Protein AF-A0AAV0BG60-F1 (afdb_monomer)

Secondary structure (DSSP, 8-state):
--------SS-----EEE-SSS-TTSPPEEE--TT-SHHHHHHHHHHHHHHHHHHTSGGGTTT-S---SS-TT--SHHHHHHHHHHH----S----TT--S-GGGT-SB-TTSPBTT-S--

Radius of gyration: 20.15 Å; Cα contacts (8 Å, |Δi|>4): 115; chains: 1; bounding box: 44×31×57 Å

Organism: Phakopsora pachyrhizi (NCBI:txid170000)

pLDDT: mean 95.87, std 2.63, range [83.06, 98.31]

InterPro domains:
  IPR007867 Glucose-methanol-choline oxidoreductase, C-terminal [PF05199] (11-120)
  IPR012132 Glucose-methanol-choline oxidoreductase [PTHR11552] (3-120)
  IPR036188 FAD/NAD(P)-binding domain superfamily [G3DSA:3.50.50.60] (94-120)

Nearest PDB structures (foldseek):
  4h7u-assembly1_A  TM=9.186E-01  e=2.723E-04  Macropsalliota meleagris
  8rpg-assembly1_A  TM=9.030E-01  e=2.549E-04  Streptomyces hiroshimensis
  6yrz-assembly1_AAA  TM=9.416E-01  e=6.860E-04  Chlorella variabilis
  8b7s-assembly1_A  TM=9.188E-01  e=7.828E-04  Novosphingobium sp. B 225
  6o9n-assembly1_A  TM=8.632E-01  e=3.130E-03  Thermothelomyces thermophilus

Mean predicted aligned error: 3.57 Å

Sequence (121 aa):
SITIATTLQYPLSRGSTHISSQNPEAQPNIDPKILEHPFDNLSMIKASKHARKIMSQSDFKDFILDEKFPGPTVKTDEDWLKSVRERVRTEYHPMGTGSMISENLSGVVNPKLIVHGTKNM

Solvent-accessible surface area (backbone atoms only — not comparable to full-atom values): 7889 Å² total; per-residue (Å²): 140,88,84,85,86,77,80,81,89,78,66,75,41,72,52,52,75,43,79,68,62,91,53,87,86,54,73,58,48,73,45,62,43,81,66,66,32,69,68,43,47,54,49,51,40,53,46,51,55,47,50,52,56,59,62,66,36,77,91,35,56,93,78,50,92,74,63,85,72,87,30,88,84,56,77,51,72,67,45,38,47,53,49,45,67,76,65,66,76,81,88,82,75,88,76,69,88,74,26,76,44,56,63,96,76,72,23,40,17,43,101,84,65,36,30,69,98,57,92,86,72

Structure (mmCIF, N/CA/C/O backbone):
data_AF-A0AAV0BG60-F1
#
_entry.id   AF-A0AAV0BG60-F1
#
loop_
_atom_site.group_PDB
_atom_site.id
_atom_site.type_symbol
_atom_site.label_atom_id
_atom_site.label_alt_id
_atom_site.label_comp_id
_atom_site.label_asym_id
_atom_site.label_entity_id
_atom_site.label_seq_id
_atom_site.pdbx_PDB_ins_code
_atom_site.Cartn_x
_atom_site.Cartn_y
_atom_site.Cartn_z
_atom_site.occupancy
_atom_site.B_iso_or_equiv
_atom_site.auth_seq_id
_atom_site.auth_comp_id
_atom_site.auth_asym_id
_atom_site.auth_atom_id
_atom_site.pdbx_PDB_model_num
ATOM 1 N N . SER A 1 1 ? 0.632 12.539 -21.651 1.00 83.06 1 SER A N 1
ATOM 2 C CA . SER A 1 1 ? 1.412 11.593 -20.827 1.00 83.06 1 SER A CA 1
ATOM 3 C C . SER A 1 1 ? 0.517 10.434 -20.441 1.00 83.06 1 SER A C 1
ATOM 5 O O . SER A 1 1 ? -0.659 10.663 -20.188 1.00 83.06 1 SER A O 1
ATOM 7 N N . ILE A 1 2 ? 1.047 9.212 -20.416 1.00 90.94 2 ILE A N 1
ATOM 8 C CA . ILE A 1 2 ? 0.322 8.017 -19.963 1.00 90.94 2 ILE A CA 1
ATOM 9 C C . ILE A 1 2 ? 0.887 7.618 -18.600 1.00 90.94 2 ILE A C 1
ATOM 11 O O . ILE A 1 2 ? 2.104 7.621 -18.418 1.00 90.94 2 ILE A O 1
ATOM 15 N N . THR A 1 3 ? 0.012 7.273 -17.659 1.00 92.81 3 THR A N 1
ATOM 16 C CA . THR A 1 3 ? 0.388 6.813 -16.319 1.00 92.81 3 THR A CA 1
ATOM 17 C C . THR A 1 3 ? -0.329 5.506 -16.028 1.00 92.81 3 THR A C 1
ATOM 19 O O . THR A 1 3 ? -1.544 5.426 -16.186 1.00 92.81 3 THR A O 1
ATOM 22 N N . ILE A 1 4 ? 0.410 4.504 -15.555 1.00 94.06 4 ILE A N 1
ATOM 23 C CA . ILE A 1 4 ? -0.170 3.307 -14.946 1.00 94.06 4 ILE A CA 1
ATOM 24 C C . ILE A 1 4 ? 0.016 3.422 -13.437 1.00 94.06 4 ILE A C 1
ATOM 26 O O . ILE A 1 4 ? 1.147 3.476 -12.954 1.00 94.06 4 ILE A O 1
ATOM 30 N N . ALA A 1 5 ? -1.092 3.450 -12.700 1.00 94.44 5 ALA A N 1
ATOM 31 C CA . ALA A 1 5 ? -1.075 3.300 -11.254 1.00 94.44 5 ALA A CA 1
ATOM 32 C C . ALA A 1 5 ? -1.112 1.809 -10.901 1.00 94.44 5 ALA A C 1
ATOM 34 O O . ALA A 1 5 ? -1.965 1.061 -11.376 1.00 94.44 5 ALA A O 1
ATOM 35 N N . THR A 1 6 ? -0.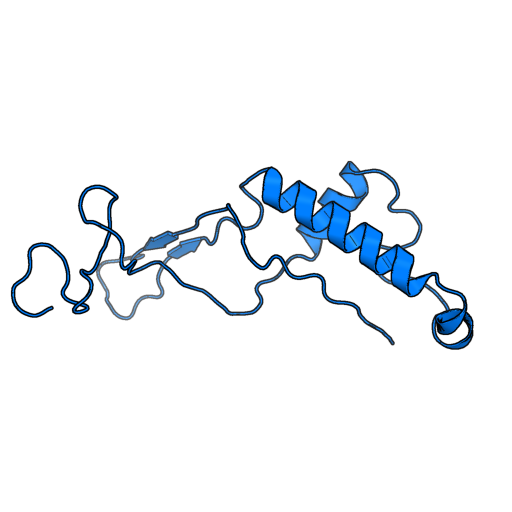168 1.370 -10.074 1.00 96.19 6 THR A N 1
ATOM 36 C CA . THR A 1 6 ? -0.184 0.031 -9.482 1.00 96.19 6 THR A CA 1
ATOM 37 C C . THR A 1 6 ? -0.693 0.132 -8.056 1.00 96.19 6 THR A C 1
ATOM 39 O O . THR A 1 6 ? -0.100 0.852 -7.252 1.00 96.19 6 THR A O 1
ATOM 42 N N . THR A 1 7 ? -1.739 -0.619 -7.732 1.00 96.25 7 THR A N 1
ATOM 43 C CA . THR A 1 7 ? -2.389 -0.556 -6.420 1.00 96.25 7 THR A CA 1
ATOM 44 C C . THR A 1 7 ? -2.306 -1.903 -5.713 1.00 96.25 7 THR A C 1
ATOM 46 O O . THR A 1 7 ? -2.596 -2.947 -6.301 1.00 96.25 7 THR A O 1
ATOM 49 N N . LEU A 1 8 ? -1.949 -1.881 -4.429 1.00 96.31 8 LEU A N 1
ATOM 50 C CA . LEU A 1 8 ? -1.956 -3.061 -3.573 1.00 96.31 8 LEU A CA 1
ATOM 51 C C . LEU A 1 8 ? -3.354 -3.269 -2.978 1.00 96.31 8 LEU A C 1
ATOM 53 O O . LEU A 1 8 ? -3.764 -2.529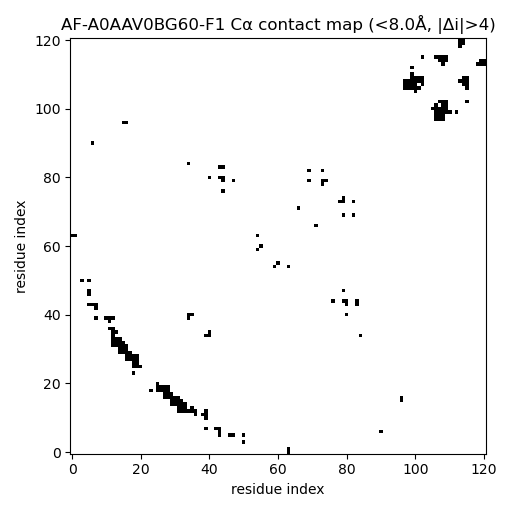 -2.091 1.00 96.31 8 LEU A O 1
ATOM 57 N N . GLN A 1 9 ? -4.081 -4.269 -3.477 1.00 96.06 9 GLN A N 1
ATOM 58 C CA . GLN A 1 9 ? -5.489 -4.497 -3.112 1.00 96.06 9 GLN A CA 1
ATOM 59 C C . GLN A 1 9 ? -5.671 -5.158 -1.739 1.00 96.06 9 GLN A C 1
ATOM 61 O O . GLN A 1 9 ? -6.630 -4.868 -1.032 1.00 96.06 9 GLN A O 1
ATOM 66 N N . TYR A 1 10 ? -4.741 -6.031 -1.346 1.00 95.62 10 TYR A N 1
ATOM 67 C CA . TYR A 1 10 ? -4.799 -6.778 -0.087 1.00 95.62 10 TYR A CA 1
ATOM 68 C C . TYR A 1 10 ? -3.492 -6.601 0.695 1.00 95.62 10 TYR A C 1
ATOM 70 O O . TYR A 1 10 ? -2.695 -7.538 0.770 1.00 95.62 10 TYR A O 1
ATOM 78 N N . PRO A 1 11 ? -3.222 -5.396 1.228 1.00 96.56 11 PRO A N 1
ATOM 79 C CA . PRO A 1 11 ? -2.012 -5.154 2.000 1.00 96.56 11 PRO A CA 1
ATOM 80 C C . PRO A 1 11 ? -1.997 -6.014 3.266 1.00 96.56 11 PRO A C 1
ATOM 82 O O . PRO A 1 11 ? -3.025 -6.203 3.926 1.00 96.56 11 PRO A O 1
ATOM 85 N N . LEU A 1 12 ? -0.818 -6.511 3.632 1.00 97.94 12 LEU A N 1
ATOM 86 C CA . LEU A 1 12 ? -0.585 -7.217 4.893 1.00 97.94 12 LEU A CA 1
ATOM 87 C C . LEU A 1 12 ? -0.088 -6.284 6.000 1.00 97.94 12 LEU A C 1
ATOM 89 O O . LEU A 1 12 ? -0.275 -6.594 7.174 1.00 97.94 12 LEU A O 1
ATOM 93 N N . SER A 1 13 ? 0.475 -5.125 5.651 1.00 97.75 13 SER A N 1
ATOM 94 C CA . SER A 1 13 ? 0.796 -4.071 6.619 1.00 97.75 13 SER A CA 1
ATOM 95 C C . SER A 1 13 ? -0.463 -3.640 7.383 1.00 97.75 13 SER A C 1
ATOM 97 O O . SER A 1 13 ? -1.568 -3.596 6.826 1.00 97.75 13 SER A O 1
ATOM 99 N N . ARG A 1 14 ? -0.317 -3.343 8.677 1.00 97.00 14 ARG A N 1
ATOM 100 C CA . ARG A 1 14 ? -1.409 -2.890 9.548 1.00 97.00 14 ARG A CA 1
ATOM 101 C C . ARG A 1 14 ? -0.966 -1.658 10.317 1.00 97.00 14 ARG A C 1
ATOM 103 O O . ARG A 1 14 ? 0.005 -1.709 11.061 1.00 97.00 14 ARG A O 1
ATOM 110 N N . GLY A 1 15 ? -1.700 -0.572 10.118 1.00 97.06 15 GLY A N 1
ATOM 111 C CA . GLY A 1 15 ? -1.482 0.688 10.808 1.00 97.06 15 GLY A CA 1
ATOM 112 C C . GLY A 1 15 ? -2.362 0.875 12.037 1.00 97.06 15 GLY A C 1
ATOM 113 O O . GLY A 1 15 ? -3.034 -0.045 12.501 1.00 97.06 15 GLY A O 1
ATOM 114 N N . SER A 1 16 ? -2.382 2.106 12.529 1.00 97.81 16 SER A N 1
ATOM 115 C CA . SER A 1 16 ? -3.166 2.526 13.685 1.00 97.81 16 SER A CA 1
ATOM 116 C C . SER A 1 16 ? -3.700 3.947 13.525 1.00 97.81 16 SER A C 1
ATOM 118 O O . SER A 1 16 ? -3.100 4.779 12.842 1.00 97.81 16 SER A O 1
ATOM 120 N N . THR A 1 17 ? -4.806 4.223 14.213 1.00 97.81 17 THR A N 1
ATOM 121 C CA . THR A 1 17 ? -5.297 5.576 14.477 1.00 97.81 17 THR A CA 1
ATOM 122 C C . THR A 1 17 ? -5.539 5.704 15.974 1.00 97.81 17 THR A C 1
ATOM 124 O O . THR A 1 17 ? -6.234 4.873 16.558 1.00 97.81 17 THR A O 1
ATOM 127 N N . HIS A 1 18 ? -4.963 6.719 16.608 1.00 98.06 18 HIS A N 1
ATOM 128 C CA . HIS A 1 18 ? -5.098 6.935 18.048 1.00 98.06 18 HIS A CA 1
ATOM 129 C C . HIS A 1 18 ? -5.280 8.414 18.368 1.00 98.06 18 HIS A C 1
ATOM 131 O O . HIS A 1 18 ? -4.804 9.285 17.640 1.00 98.06 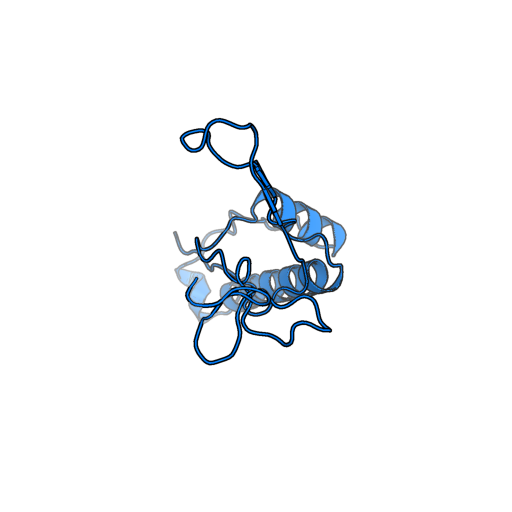18 HIS A O 1
ATOM 137 N N . ILE A 1 19 ? -5.967 8.696 19.476 1.00 98.12 19 ILE A N 1
ATOM 138 C CA . ILE A 1 19 ? -6.094 10.060 19.989 1.00 98.12 19 ILE A CA 1
ATOM 139 C C . ILE A 1 19 ? -4.705 10.661 20.239 1.00 98.12 19 ILE A C 1
ATOM 141 O O . ILE A 1 19 ? -3.790 9.978 20.700 1.00 98.12 19 ILE A O 1
ATOM 145 N N . SER A 1 20 ? -4.548 11.943 19.925 1.00 97.75 20 SER A N 1
ATOM 146 C CA . SER A 1 20 ? -3.317 12.698 20.185 1.00 97.75 20 SER A CA 1
ATOM 147 C C . SER A 1 20 ? -3.364 13.453 21.517 1.00 97.75 20 SER A C 1
ATOM 149 O O . SER A 1 20 ? -2.327 13.842 22.049 1.00 97.75 20 SER A O 1
ATOM 151 N N . SER A 1 21 ? -4.563 13.665 22.070 1.00 97.94 21 SER A N 1
ATOM 152 C CA . SER A 1 21 ? -4.796 14.375 23.327 1.00 97.94 21 SER A CA 1
ATOM 153 C C . SER A 1 21 ? -6.173 14.027 23.911 1.00 97.94 21 SER A C 1
ATOM 155 O O . SER A 1 21 ? -6.910 13.225 23.342 1.00 97.94 21 SER A O 1
ATOM 157 N N . GLN A 1 22 ? -6.533 14.650 25.038 1.00 97.75 22 GLN A N 1
ATOM 158 C CA . GLN A 1 22 ? -7.878 14.560 25.623 1.00 97.75 22 GLN A CA 1
ATOM 159 C C . GLN A 1 22 ? -8.917 15.453 24.919 1.00 97.75 22 GLN A C 1
ATOM 161 O O . GLN A 1 22 ? -10.105 15.317 25.195 1.00 97.75 22 GLN A O 1
ATOM 166 N N . ASN A 1 23 ? -8.499 16.372 24.039 1.00 98.06 23 ASN A N 1
ATOM 167 C CA . ASN A 1 23 ? -9.426 17.207 23.278 1.00 98.06 23 ASN A CA 1
ATOM 168 C C . ASN A 1 23 ? -10.031 16.385 22.121 1.00 98.06 23 ASN A C 1
ATOM 170 O O . ASN A 1 23 ? -9.276 16.006 21.222 1.00 98.06 23 ASN A O 1
ATOM 174 N N . PRO A 1 24 ? -11.353 16.136 22.093 1.00 96.88 24 PRO A N 1
ATOM 175 C CA . PRO A 1 24 ? -11.985 15.344 21.036 1.00 96.88 24 PRO A CA 1
ATOM 176 C C . PRO A 1 24 ? -11.928 16.007 19.650 1.00 96.88 24 PRO A C 1
ATOM 178 O O . PRO A 1 24 ? -12.029 15.306 18.650 1.00 96.88 24 PRO A O 1
ATOM 181 N N . GLU A 1 25 ? -11.720 17.327 19.580 1.00 97.81 25 GLU A N 1
ATOM 182 C CA . GLU A 1 25 ? -11.574 18.075 18.320 1.00 97.81 25 GLU A CA 1
ATOM 183 C C . GLU A 1 25 ? -10.139 18.028 17.762 1.00 97.81 25 GLU A C 1
ATOM 185 O O . GLU A 1 25 ? -9.869 18.504 16.657 1.00 97.81 25 GLU A O 1
ATOM 190 N N . ALA A 1 26 ? -9.178 17.496 18.526 1.00 98.19 26 ALA A N 1
ATOM 191 C CA . ALA A 1 26 ? -7.803 17.376 18.063 1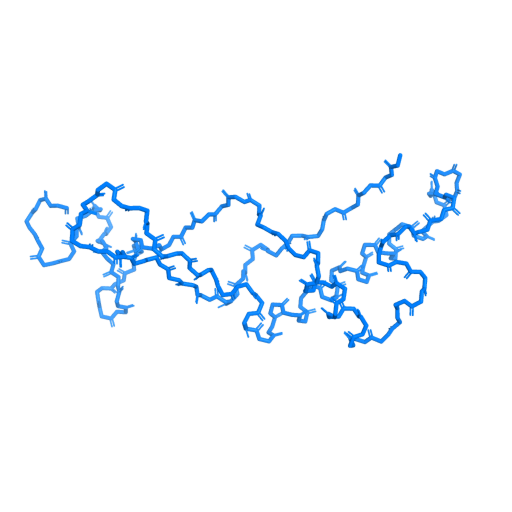.00 98.19 26 ALA A CA 1
ATOM 192 C C . ALA A 1 26 ? -7.684 16.285 16.990 1.00 98.19 26 ALA A C 1
ATOM 194 O O . ALA A 1 26 ? -8.227 15.188 17.128 1.00 98.19 26 ALA A O 1
ATOM 195 N N . GLN A 1 27 ? -6.904 16.559 15.939 1.00 98.06 27 GLN A N 1
ATOM 196 C CA . GLN A 1 27 ? -6.624 15.557 14.912 1.00 98.06 27 GLN A CA 1
ATOM 197 C C . GLN A 1 27 ? -5.928 14.329 15.526 1.00 98.06 27 GLN A C 1
ATOM 199 O O . GLN A 1 27 ? -5.020 14.489 16.353 1.00 98.06 27 GLN A O 1
ATOM 204 N N . PRO A 1 28 ? -6.324 13.104 15.139 1.00 97.62 28 PRO A N 1
ATOM 205 C CA . PRO A 1 28 ? -5.698 11.893 15.643 1.00 97.62 28 PRO A CA 1
ATOM 206 C C . PRO A 1 28 ? -4.305 11.695 15.040 1.00 97.62 28 PRO A C 1
ATOM 208 O O . PRO A 1 28 ? -3.995 12.170 13.947 1.00 97.62 28 PRO A O 1
ATOM 211 N N . ASN A 1 29 ? -3.486 10.909 15.730 1.00 98.12 29 ASN A N 1
ATOM 212 C CA . ASN A 1 29 ? -2.264 10.360 15.162 1.00 98.12 29 ASN A CA 1
ATOM 213 C C . ASN A 1 29 ? -2.638 9.194 14.242 1.00 98.12 29 ASN A C 1
ATOM 215 O O . ASN A 1 29 ? -3.199 8.198 14.707 1.00 98.12 29 ASN A O 1
ATOM 219 N N . ILE A 1 30 ? -2.322 9.318 12.953 1.00 97.81 30 ILE A N 1
ATOM 220 C CA . ILE A 1 30 ? -2.587 8.297 11.936 1.00 97.81 30 ILE A CA 1
ATOM 221 C C . ILE A 1 30 ? -1.250 7.793 11.404 1.00 97.81 30 ILE A C 1
ATOM 223 O O . ILE A 1 30 ? -0.506 8.544 10.776 1.00 97.81 30 ILE A O 1
ATOM 227 N N . ASP A 1 31 ? -0.975 6.511 11.620 1.00 97.50 31 ASP A N 1
ATOM 228 C CA . ASP A 1 31 ? 0.176 5.826 11.036 1.00 97.50 31 ASP A CA 1
ATOM 229 C C . ASP A 1 31 ? -0.306 4.574 10.291 1.00 97.50 31 ASP A C 1
ATOM 231 O O . ASP A 1 31 ? -0.594 3.557 10.924 1.00 97.50 31 ASP A O 1
ATOM 235 N N . PRO A 1 32 ? -0.431 4.618 8.953 1.00 96.31 32 PRO A N 1
ATOM 236 C CA . PRO A 1 32 ? -0.878 3.477 8.163 1.00 96.31 32 PRO A CA 1
ATOM 237 C C . PRO A 1 32 ? 0.192 2.385 8.015 1.00 96.31 32 PRO A C 1
ATOM 239 O O . PRO A 1 32 ? -0.125 1.318 7.488 1.00 96.31 32 PRO A O 1
ATOM 242 N N . LYS A 1 33 ? 1.445 2.644 8.427 1.00 97.00 33 LYS A N 1
ATOM 243 C CA . LYS A 1 33 ? 2.579 1.720 8.290 1.00 97.00 33 LYS A CA 1
ATOM 244 C C . LYS A 1 33 ? 2.752 1.157 6.877 1.00 97.00 33 LYS A C 1
ATOM 246 O O . LYS A 1 33 ? 3.000 -0.031 6.666 1.00 97.00 33 LYS A O 1
ATOM 251 N N . ILE A 1 34 ? 2.586 2.031 5.883 1.00 96.50 34 ILE A N 1
ATOM 252 C CA . ILE A 1 34 ? 2.668 1.682 4.461 1.00 96.50 34 ILE A CA 1
ATOM 253 C C . ILE A 1 34 ? 3.991 0.958 4.186 1.00 96.50 34 ILE A C 1
ATOM 255 O O . ILE A 1 34 ? 5.064 1.483 4.484 1.00 96.50 34 ILE A O 1
ATOM 259 N N . LEU A 1 35 ? 3.901 -0.227 3.570 1.00 96.38 35 LEU A N 1
ATOM 260 C CA . LEU A 1 35 ? 5.049 -1.050 3.174 1.00 96.38 35 LEU A CA 1
ATOM 261 C C . LEU A 1 35 ? 5.921 -1.558 4.345 1.00 96.38 35 LEU A C 1
ATOM 263 O O . LEU A 1 35 ? 7.095 -1.893 4.142 1.00 96.38 35 LEU A O 1
ATOM 267 N N . GLU A 1 36 ? 5.371 -1.638 5.562 1.00 97.62 36 GLU A N 1
ATOM 268 C CA . GLU A 1 36 ? 6.038 -2.279 6.705 1.00 97.62 36 GLU A CA 1
ATOM 269 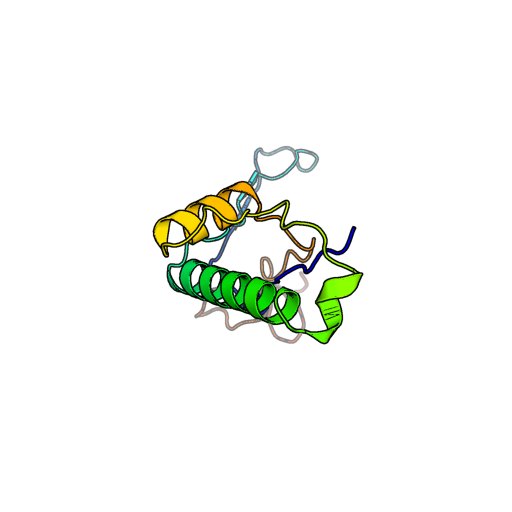C C . GLU A 1 36 ? 6.187 -3.790 6.469 1.00 97.62 36 GLU A C 1
ATOM 271 O O . GLU A 1 36 ? 7.266 -4.348 6.667 1.00 97.62 36 GLU A O 1
ATOM 276 N N . HIS A 1 37 ? 5.142 -4.456 5.966 1.00 98.25 37 HIS A N 1
ATOM 277 C CA . HIS A 1 37 ? 5.188 -5.895 5.730 1.00 98.25 37 HIS A CA 1
ATOM 278 C C . HIS A 1 37 ? 6.026 -6.241 4.475 1.00 98.25 37 HIS A C 1
ATOM 280 O O . HIS A 1 37 ? 5.755 -5.722 3.386 1.00 98.25 37 HIS A O 1
ATOM 286 N N . PRO A 1 38 ? 7.005 -7.170 4.549 1.00 97.62 38 PRO A N 1
ATOM 287 C CA . PRO A 1 38 ? 7.882 -7.513 3.421 1.00 97.62 38 PRO A CA 1
ATOM 288 C C . PRO A 1 38 ? 7.149 -7.979 2.157 1.00 97.62 38 PRO A C 1
ATOM 290 O O . PRO A 1 38 ? 7.575 -7.685 1.042 1.00 97.62 38 PRO A O 1
ATOM 293 N N . PHE A 1 39 ? 6.020 -8.671 2.310 1.00 98.06 39 PHE A N 1
ATOM 294 C CA . PHE A 1 39 ? 5.219 -9.122 1.169 1.00 98.06 39 PHE A CA 1
ATOM 295 C C . PHE A 1 39 ? 4.607 -7.966 0.363 1.00 98.06 39 PHE A C 1
ATOM 297 O O . PHE A 1 39 ? 4.492 -8.066 -0.860 1.00 98.06 39 PHE A O 1
ATOM 304 N N . ASP A 1 40 ? 4.263 -6.856 1.020 1.00 98.25 40 ASP A N 1
ATOM 305 C CA . ASP A 1 40 ? 3.708 -5.678 0.350 1.00 98.25 40 ASP A CA 1
ATOM 306 C C . ASP A 1 40 ? 4.779 -5.034 -0.540 1.00 98.25 40 ASP A C 1
ATOM 308 O O . ASP A 1 40 ? 4.514 -4.696 -1.695 1.00 98.25 40 ASP A O 1
ATOM 312 N N . ASN A 1 41 ? 6.022 -4.974 -0.042 1.00 97.75 41 ASN A N 1
ATOM 313 C CA . ASN A 1 41 ? 7.192 -4.541 -0.809 1.00 97.75 41 ASN A CA 1
ATOM 314 C C . ASN A 1 41 ? 7.379 -5.402 -2.070 1.00 97.75 41 ASN A C 1
ATOM 316 O O . ASN A 1 41 ? 7.439 -4.877 -3.182 1.00 97.75 41 ASN A O 1
ATOM 320 N N . LEU A 1 42 ? 7.411 -6.731 -1.909 1.00 97.81 42 LEU A N 1
ATOM 321 C CA . LEU A 1 42 ? 7.575 -7.676 -3.020 1.00 97.81 42 LEU A CA 1
ATOM 322 C C . LEU A 1 42 ? 6.454 -7.551 -4.060 1.00 97.81 42 LEU A C 1
ATOM 324 O O . LEU A 1 42 ? 6.715 -7.576 -5.266 1.00 97.81 42 LEU A O 1
ATOM 328 N N . SER A 1 43 ? 5.212 -7.402 -3.601 1.00 98.00 43 SER A N 1
ATOM 329 C CA . SER A 1 43 ? 4.039 -7.264 -4.466 1.00 98.00 43 SER A CA 1
ATOM 330 C C . SER A 1 43 ? 4.113 -5.989 -5.304 1.00 98.00 43 SER A C 1
ATOM 332 O O . SER A 1 43 ? 3.923 -6.040 -6.520 1.00 98.00 43 SER A O 1
ATOM 334 N N . MET A 1 44 ? 4.478 -4.863 -4.687 1.00 97.88 44 MET A N 1
ATOM 335 C CA . MET A 1 44 ? 4.607 -3.582 -5.383 1.00 97.88 44 MET A CA 1
ATOM 336 C C . MET A 1 44 ? 5.769 -3.554 -6.377 1.00 97.88 44 MET A C 1
ATOM 338 O O . MET A 1 44 ? 5.609 -3.015 -7.473 1.00 97.88 44 MET A O 1
ATOM 342 N N . ILE A 1 45 ? 6.909 -4.178 -6.056 1.00 98.00 45 ILE A N 1
ATOM 343 C CA . ILE A 1 45 ? 8.031 -4.335 -6.998 1.00 98.00 45 ILE A CA 1
ATOM 344 C C . ILE A 1 45 ? 7.573 -5.120 -8.233 1.00 98.00 45 ILE A C 1
ATOM 346 O O . ILE A 1 45 ? 7.779 -4.679 -9.365 1.00 98.00 45 ILE A O 1
ATOM 350 N N . LYS A 1 46 ? 6.915 -6.270 -8.033 1.00 98.06 46 LYS A N 1
ATOM 351 C CA . LYS A 1 46 ? 6.418 -7.111 -9.133 1.00 98.06 46 LYS A CA 1
ATOM 352 C C . LYS A 1 46 ? 5.381 -6.385 -9.988 1.00 98.06 46 LYS A C 1
ATOM 354 O O . LYS A 1 46 ? 5.489 -6.419 -11.213 1.00 98.06 46 LYS A O 1
ATOM 359 N N . ALA A 1 47 ? 4.422 -5.702 -9.362 1.00 98.00 47 ALA A N 1
ATOM 360 C CA . ALA A 1 47 ? 3.411 -4.920 -10.068 1.00 98.00 47 ALA A CA 1
ATOM 361 C C . ALA A 1 47 ? 4.045 -3.786 -10.890 1.00 98.00 47 ALA A C 1
ATOM 363 O O . ALA A 1 47 ? 3.709 -3.613 -12.059 1.00 98.00 47 ALA A O 1
ATOM 364 N N . SER A 1 48 ? 5.024 -3.076 -10.324 1.00 97.56 48 SER A N 1
ATOM 365 C CA . SER A 1 48 ? 5.722 -1.971 -10.997 1.00 97.56 48 SER A CA 1
ATOM 366 C C . SER A 1 48 ? 6.545 -2.452 -12.200 1.00 97.56 48 SER A C 1
ATOM 368 O O . SER A 1 48 ? 6.464 -1.879 -13.289 1.00 97.56 48 SER A O 1
ATOM 370 N N . LYS A 1 49 ? 7.270 -3.570 -12.053 1.00 97.75 49 LYS A N 1
ATOM 371 C CA . LYS A 1 49 ? 7.955 -4.240 -13.173 1.00 97.75 49 LYS A CA 1
ATOM 372 C C . LYS A 1 49 ? 6.978 -4.665 -14.267 1.00 97.75 49 LYS A C 1
ATOM 374 O O . LYS A 1 49 ? 7.281 -4.538 -15.453 1.00 97.75 49 LYS A O 1
ATOM 379 N N . HIS A 1 50 ? 5.810 -5.172 -13.876 1.00 97.88 50 HIS A N 1
ATOM 380 C CA . HIS A 1 50 ? 4.778 -5.582 -14.817 1.00 97.88 50 HIS A CA 1
ATOM 381 C C . HIS A 1 50 ? 4.183 -4.388 -15.574 1.00 97.88 50 HIS A C 1
ATOM 383 O O . HIS A 1 50 ? 4.056 -4.460 -16.793 1.00 97.88 50 HIS A O 1
ATOM 389 N N . ALA A 1 51 ? 3.920 -3.268 -14.895 1.00 96.81 51 ALA A N 1
ATOM 390 C CA . ALA A 1 51 ? 3.472 -2.031 -15.531 1.00 96.81 51 ALA A CA 1
ATOM 391 C C . ALA A 1 51 ? 4.468 -1.549 -16.599 1.00 96.81 51 ALA A C 1
ATOM 393 O O . ALA A 1 51 ? 4.067 -1.262 -17.725 1.00 96.81 51 ALA A O 1
ATOM 394 N N . ARG A 1 52 ? 5.778 -1.563 -16.302 1.00 96.38 52 ARG A N 1
ATOM 395 C CA . ARG A 1 52 ? 6.810 -1.260 -17.310 1.00 96.38 52 ARG A CA 1
ATOM 396 C C . ARG A 1 52 ? 6.769 -2.233 -18.490 1.00 96.38 52 ARG A C 1
ATOM 398 O O . ARG A 1 52 ? 6.868 -1.796 -19.630 1.00 96.38 52 ARG A O 1
ATOM 405 N N . LYS A 1 53 ? 6.602 -3.537 -18.237 1.00 96.00 53 LYS A N 1
ATOM 406 C CA . LYS A 1 53 ? 6.485 -4.553 -19.300 1.00 96.00 53 LYS A CA 1
ATOM 407 C C . LYS A 1 53 ? 5.274 -4.302 -20.208 1.00 96.00 53 LYS A C 1
ATOM 409 O O . LYS A 1 53 ? 5.387 -4.502 -21.414 1.00 96.00 53 LYS A O 1
ATOM 414 N N . ILE A 1 54 ? 4.134 -3.889 -19.650 1.00 95.50 54 ILE A N 1
ATOM 415 C CA . ILE A 1 54 ? 2.937 -3.523 -20.426 1.00 95.50 54 ILE A CA 1
ATOM 416 C C . ILE A 1 54 ? 3.244 -2.305 -21.301 1.00 95.50 54 ILE A C 1
ATOM 418 O O . ILE A 1 54 ? 3.035 -2.343 -22.507 1.00 95.50 54 ILE A O 1
ATOM 422 N N . MET A 1 55 ? 3.818 -1.259 -20.710 1.00 94.25 55 MET A N 1
ATOM 423 C CA . MET A 1 55 ? 4.152 -0.024 -21.424 1.00 94.25 55 MET A CA 1
ATOM 424 C C . MET A 1 55 ? 5.245 -0.219 -22.485 1.00 94.25 55 MET A C 1
ATOM 426 O O . MET A 1 55 ? 5.339 0.567 -23.415 1.00 94.25 55 MET A O 1
ATOM 430 N N . SER A 1 56 ? 6.060 -1.274 -22.399 1.00 92.69 56 SER A N 1
ATOM 431 C CA . SER A 1 56 ? 7.076 -1.580 -23.412 1.00 92.69 56 SER A CA 1
ATOM 432 C C . SER A 1 56 ? 6.562 -2.415 -24.594 1.00 92.69 56 SER A C 1
ATOM 434 O O . SER A 1 56 ? 7.371 -2.822 -25.430 1.00 92.69 56 SER A O 1
ATOM 436 N N . GLN A 1 57 ? 5.270 -2.762 -24.647 1.00 95.12 57 GLN A N 1
ATOM 437 C CA . GLN A 1 57 ? 4.710 -3.519 -25.774 1.00 95.12 57 GLN A CA 1
ATOM 438 C C . GLN A 1 57 ? 4.676 -2.675 -27.059 1.00 95.12 57 GLN A C 1
ATOM 440 O O . GLN A 1 57 ? 4.650 -1.445 -27.011 1.00 95.12 57 GLN A O 1
ATOM 445 N N . SER A 1 58 ? 4.677 -3.341 -28.222 1.00 94.19 58 SER A N 1
ATOM 446 C CA . SER A 1 58 ? 4.694 -2.695 -29.546 1.00 94.19 58 SER A CA 1
ATOM 447 C C . SER A 1 58 ? 3.581 -1.676 -29.736 1.00 94.19 58 SER A C 1
ATOM 449 O O . SER A 1 58 ? 3.818 -0.625 -30.321 1.00 94.19 58 SER A O 1
ATOM 451 N N . ASP A 1 59 ? 2.408 -1.975 -29.192 1.00 94.00 59 ASP A N 1
ATOM 452 C CA . ASP A 1 59 ? 1.181 -1.207 -29.397 1.00 94.00 59 ASP A CA 1
ATOM 453 C C . ASP A 1 59 ? 1.252 0.180 -28.746 1.00 94.00 59 ASP A C 1
ATOM 455 O O . ASP A 1 59 ? 0.482 1.073 -29.088 1.00 94.00 59 ASP A O 1
ATOM 459 N N . PHE A 1 60 ? 2.208 0.384 -27.834 1.00 91.31 60 PHE A N 1
ATOM 460 C CA . PHE A 1 60 ? 2.433 1.664 -27.174 1.00 91.31 60 PHE A CA 1
ATOM 461 C C . PHE A 1 60 ? 3.593 2.480 -27.761 1.00 91.31 60 PHE A C 1
ATOM 463 O O . PHE A 1 60 ? 3.806 3.611 -27.320 1.00 91.31 60 PHE A O 1
ATOM 470 N N . LYS A 1 61 ? 4.340 1.956 -28.746 1.00 88.81 61 LYS A N 1
ATOM 471 C CA . LYS A 1 61 ? 5.560 2.606 -29.271 1.00 88.81 61 LYS A CA 1
ATOM 472 C C . LYS A 1 61 ? 5.319 4.011 -29.819 1.00 88.81 61 LYS A C 1
ATOM 474 O O . LYS A 1 61 ? 6.146 4.885 -29.594 1.00 88.81 61 LYS A O 1
ATOM 479 N N . ASP A 1 62 ? 4.182 4.236 -30.472 1.00 92.56 62 ASP A N 1
ATOM 480 C CA . ASP A 1 62 ? 3.852 5.543 -31.055 1.00 92.56 62 ASP A CA 1
ATOM 481 C C . ASP A 1 62 ? 3.340 6.549 -30.009 1.00 92.56 62 ASP A C 1
ATOM 483 O O . ASP A 1 62 ? 3.261 7.748 -30.272 1.00 92.56 62 ASP A O 1
ATOM 487 N N . PHE A 1 63 ? 3.006 6.078 -28.802 1.00 90.06 63 PHE A N 1
ATOM 488 C CA . PHE A 1 63 ? 2.437 6.894 -27.727 1.00 90.06 63 PHE A CA 1
ATOM 489 C C . PHE A 1 63 ? 3.428 7.197 -26.596 1.00 90.06 63 PHE A C 1
ATOM 491 O O . PHE A 1 63 ? 3.209 8.131 -25.819 1.00 90.06 63 PHE A O 1
ATOM 498 N N . ILE A 1 64 ? 4.500 6.411 -26.472 1.00 91.00 64 ILE A N 1
ATOM 499 C CA . ILE A 1 64 ? 5.481 6.510 -25.388 1.00 91.00 64 ILE A CA 1
ATOM 500 C C . ILE A 1 64 ? 6.835 6.902 -25.971 1.00 91.00 64 ILE A C 1
ATOM 502 O O . ILE A 1 64 ? 7.536 6.082 -26.555 1.00 91.00 64 ILE A O 1
ATOM 506 N N . LEU A 1 65 ? 7.215 8.162 -25.760 1.00 90.00 65 LEU A N 1
ATOM 507 C CA . LEU A 1 65 ? 8.526 8.684 -26.152 1.00 90.00 65 LEU A CA 1
ATOM 508 C C . LEU A 1 65 ? 9.622 8.246 -25.172 1.00 90.00 65 LEU A C 1
ATOM 510 O O . LEU A 1 65 ? 10.704 7.833 -25.580 1.00 90.00 65 LEU A O 1
ATOM 514 N N . ASP A 1 66 ? 9.334 8.333 -23.874 1.00 91.44 66 ASP A N 1
ATOM 515 C CA . ASP A 1 66 ? 10.254 8.004 -22.794 1.00 91.44 66 ASP A CA 1
ATOM 516 C C . ASP A 1 66 ? 9.514 7.566 -21.517 1.00 91.44 66 ASP A C 1
ATOM 518 O O . ASP A 1 66 ? 8.322 7.816 -21.315 1.00 91.44 66 ASP A O 1
ATOM 522 N N . GLU A 1 67 ? 10.237 6.888 -20.625 1.00 94.44 67 GLU A N 1
ATOM 523 C CA . GLU A 1 67 ? 9.744 6.540 -19.294 1.00 94.44 67 GLU A CA 1
ATOM 524 C C . GLU A 1 67 ? 10.215 7.590 -18.283 1.00 94.44 67 GLU A C 1
ATOM 526 O O . GLU A 1 67 ? 11.362 7.563 -17.834 1.00 94.44 67 GLU A O 1
ATOM 531 N N . LYS A 1 68 ? 9.313 8.487 -17.874 1.00 93.12 68 LYS A N 1
ATOM 532 C CA . LYS A 1 68 ? 9.631 9.524 -16.880 1.00 93.12 68 LYS A CA 1
ATOM 533 C C . LYS A 1 68 ? 9.873 8.956 -15.479 1.00 93.12 68 LYS A C 1
ATOM 535 O O . LYS A 1 68 ? 10.807 9.364 -14.795 1.00 93.12 68 LYS A O 1
ATOM 540 N N . PHE A 1 69 ? 9.020 8.029 -15.042 1.00 92.44 69 PHE A N 1
ATOM 541 C CA . PHE A 1 69 ? 9.133 7.370 -13.743 1.00 92.44 69 PHE A CA 1
ATOM 542 C C . PHE A 1 69 ? 8.810 5.872 -13.853 1.00 92.44 69 PHE A C 1
ATOM 544 O O . PHE A 1 69 ? 7.880 5.517 -14.572 1.00 92.44 69 PHE A O 1
ATOM 551 N N . PRO 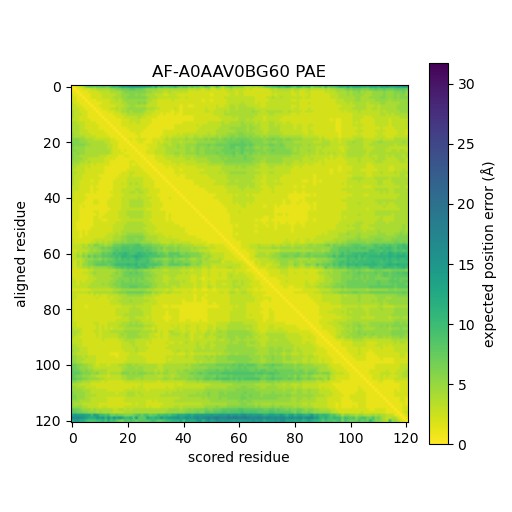A 1 70 ? 9.502 5.012 -13.083 1.00 95.44 70 PRO A N 1
ATOM 552 C CA . PRO A 1 70 ? 10.666 5.341 -12.259 1.00 95.44 70 PRO A CA 1
ATOM 553 C C . PRO A 1 70 ? 11.947 5.607 -13.071 1.00 95.44 70 PRO A C 1
ATOM 555 O O . PRO A 1 70 ? 12.951 5.989 -12.480 1.00 95.44 70 PRO A O 1
ATOM 558 N N . GLY A 1 71 ? 11.887 5.470 -14.398 1.00 94.25 71 GLY A N 1
ATOM 559 C CA . GLY A 1 71 ? 12.977 5.791 -15.313 1.00 94.25 71 GLY A CA 1
ATOM 560 C C . GLY A 1 71 ? 13.829 4.571 -15.671 1.00 94.25 71 GLY A C 1
ATOM 561 O O . GLY A 1 71 ? 13.849 3.572 -14.941 1.00 94.25 71 GLY A O 1
ATOM 562 N N . PRO A 1 72 ? 14.559 4.624 -16.797 1.00 93.69 72 PRO A N 1
ATOM 563 C CA . PRO A 1 72 ? 15.201 3.449 -17.377 1.00 93.69 72 PRO A CA 1
ATOM 564 C C . PRO A 1 72 ? 16.347 2.888 -16.527 1.00 93.69 72 PRO A C 1
ATO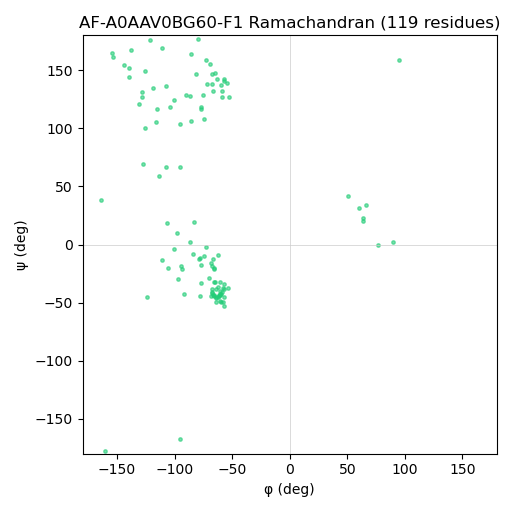M 566 O O . PRO A 1 72 ? 16.716 1.731 -16.726 1.00 93.69 72 PRO A O 1
ATOM 569 N N . THR A 1 73 ? 16.904 3.661 -15.591 1.00 96.19 73 THR A N 1
ATOM 570 C CA . THR A 1 73 ? 18.033 3.265 -14.731 1.00 96.19 73 THR A CA 1
ATOM 571 C C . THR A 1 73 ? 17.640 2.339 -13.582 1.00 96.19 73 THR A C 1
ATOM 573 O O . THR A 1 73 ? 18.503 1.656 -13.050 1.00 96.19 73 THR A O 1
ATOM 576 N N . VAL A 1 74 ? 16.354 2.260 -13.229 1.00 97.94 74 VAL A N 1
ATOM 577 C CA . VAL A 1 74 ? 15.857 1.361 -12.177 1.00 97.94 74 VAL A CA 1
ATOM 578 C C . VAL A 1 74 ? 15.845 -0.076 -12.693 1.00 97.94 74 VAL A C 1
ATOM 580 O O . VAL A 1 74 ? 15.019 -0.407 -13.551 1.00 97.94 74 VAL A O 1
ATOM 583 N N . LYS A 1 75 ? 16.759 -0.929 -12.213 1.00 95.81 75 LYS A N 1
ATOM 584 C CA . LYS A 1 75 ? 16.927 -2.304 -12.717 1.00 95.81 75 LYS A CA 1
ATOM 585 C C . LYS A 1 75 ? 16.807 -3.362 -11.626 1.00 95.81 75 LYS A C 1
ATOM 587 O O . LYS A 1 75 ? 16.126 -4.363 -11.865 1.00 95.81 75 LYS A O 1
ATOM 592 N N . THR A 1 76 ? 17.437 -3.161 -10.471 1.00 98.06 76 THR A N 1
ATOM 593 C CA . THR A 1 76 ? 17.463 -4.164 -9.394 1.00 98.06 76 THR A CA 1
ATOM 594 C C . THR A 1 76 ? 16.242 -4.054 -8.485 1.00 98.06 76 THR A C 1
ATOM 596 O O . THR A 1 76 ? 15.525 -3.051 -8.506 1.00 98.06 76 THR A O 1
ATOM 599 N N . ASP A 1 77 ? 15.968 -5.087 -7.688 1.00 97.38 77 ASP A N 1
ATOM 600 C CA . ASP A 1 77 ? 14.845 -5.076 -6.739 1.00 97.38 77 ASP A CA 1
ATOM 601 C C . ASP A 1 77 ? 14.991 -3.951 -5.711 1.00 97.38 77 ASP A C 1
ATOM 603 O O . ASP A 1 77 ? 13.995 -3.345 -5.322 1.00 97.38 77 ASP A O 1
ATOM 607 N N . GLU A 1 78 ? 16.225 -3.610 -5.343 1.00 98.00 78 GLU A N 1
ATOM 608 C CA . GLU A 1 78 ? 16.554 -2.487 -4.470 1.00 98.00 78 GLU A CA 1
ATOM 609 C C . GLU A 1 78 ? 16.208 -1.143 -5.125 1.00 98.00 78 GLU A C 1
ATOM 611 O O . GLU A 1 78 ? 15.573 -0.301 -4.483 1.00 98.00 78 GLU A O 1
ATOM 616 N N . ASP A 1 79 ? 16.539 -0.951 -6.410 1.00 98.19 79 ASP A N 1
ATOM 617 C CA . ASP A 1 79 ? 16.151 0.255 -7.157 1.00 98.19 79 ASP A CA 1
ATOM 618 C C . ASP A 1 79 ? 14.622 0.393 -7.230 1.00 98.19 79 ASP A C 1
ATOM 620 O O . ASP A 1 79 ? 14.049 1.480 -7.061 1.00 98.19 79 ASP A O 1
ATOM 624 N N . TRP A 1 80 ? 13.935 -0.722 -7.495 1.00 98.31 80 TRP A N 1
ATOM 625 C CA . TRP A 1 80 ? 12.477 -0.760 -7.553 1.00 98.31 80 TRP A CA 1
ATOM 626 C C . TRP A 1 80 ? 11.868 -0.445 -6.195 1.00 98.31 80 TRP A C 1
ATOM 628 O O . TRP A 1 80 ? 10.967 0.385 -6.112 1.00 98.31 80 TRP A O 1
ATOM 638 N N . LEU A 1 81 ? 12.374 -1.046 -5.121 1.00 97.62 81 LEU A N 1
ATOM 639 C CA . LEU A 1 81 ? 11.878 -0.787 -3.778 1.00 97.62 81 LEU A CA 1
ATOM 640 C C . LEU A 1 81 ? 12.071 0.676 -3.378 1.00 97.62 81 LEU A C 1
ATOM 642 O O . LEU A 1 81 ? 11.146 1.294 -2.847 1.00 97.62 81 LEU A O 1
ATOM 646 N N . LYS A 1 82 ? 13.246 1.248 -3.664 1.00 97.94 82 LYS A N 1
ATOM 647 C CA . LYS A 1 82 ? 13.522 2.667 -3.425 1.00 97.94 82 LYS A CA 1
ATOM 648 C C . LYS A 1 82 ? 12.529 3.546 -4.182 1.00 97.94 82 LYS A C 1
ATOM 650 O O . LYS A 1 82 ? 11.895 4.411 -3.580 1.00 97.94 82 LYS A O 1
ATOM 655 N N . SER A 1 83 ? 12.331 3.286 -5.475 1.00 97.12 83 SER A N 1
ATOM 656 C CA . SER A 1 83 ? 11.383 4.069 -6.270 1.00 97.12 83 SER A CA 1
ATOM 657 C C . SER A 1 83 ? 9.933 3.925 -5.818 1.00 97.12 83 SER A C 1
ATOM 659 O O . SER A 1 83 ? 9.208 4.922 -5.804 1.00 97.12 83 SER A O 1
ATOM 661 N N . VAL A 1 84 ? 9.512 2.723 -5.417 1.00 97.25 84 VAL A N 1
ATOM 662 C CA . VAL A 1 84 ? 8.191 2.483 -4.826 1.00 97.25 84 VAL A CA 1
ATOM 663 C C . VAL A 1 84 ? 8.038 3.303 -3.544 1.00 97.25 84 VAL A C 1
ATOM 665 O O . VAL A 1 84 ? 7.057 4.026 -3.414 1.00 97.25 84 VAL A O 1
ATOM 668 N N . ARG A 1 85 ? 9.010 3.269 -2.623 1.00 96.19 85 ARG A N 1
ATOM 669 C CA . ARG A 1 85 ? 8.940 4.008 -1.347 1.00 96.19 85 ARG A CA 1
ATOM 670 C C . ARG A 1 85 ? 8.879 5.524 -1.525 1.00 96.19 85 ARG A C 1
ATOM 672 O O . ARG A 1 85 ? 8.146 6.188 -0.803 1.00 96.19 85 ARG A O 1
ATOM 679 N N . GLU A 1 86 ? 9.586 6.078 -2.505 1.00 96.06 86 GLU A N 1
ATOM 680 C CA . GLU A 1 86 ? 9.534 7.516 -2.805 1.00 96.06 86 GLU A CA 1
ATOM 681 C C . GLU A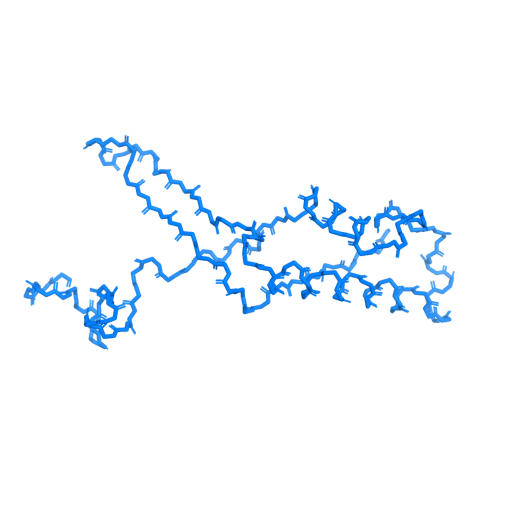 1 86 ? 8.149 7.964 -3.317 1.00 96.06 86 GLU A C 1
ATOM 683 O O . GLU A 1 86 ? 7.709 9.096 -3.077 1.00 96.06 86 GLU A O 1
ATOM 688 N N . ARG A 1 87 ? 7.447 7.080 -4.036 1.00 94.44 87 ARG A N 1
ATOM 689 C CA . ARG A 1 87 ? 6.237 7.416 -4.805 1.00 94.44 87 ARG A CA 1
ATOM 690 C C . ARG A 1 87 ? 4.944 6.838 -4.258 1.00 94.44 87 ARG A C 1
ATOM 692 O O . ARG A 1 87 ? 3.887 7.292 -4.678 1.00 94.44 87 ARG A O 1
ATOM 699 N N . VAL A 1 88 ? 5.002 5.883 -3.335 1.00 95.56 88 VAL A N 1
ATOM 700 C CA . VAL A 1 88 ? 3.804 5.265 -2.762 1.00 95.56 88 VAL A CA 1
ATOM 701 C C . VAL A 1 88 ? 2.937 6.325 -2.092 1.00 95.56 88 VAL A C 1
ATOM 703 O O . VAL A 1 88 ? 3.425 7.173 -1.344 1.00 95.56 88 VAL A O 1
ATOM 706 N N . ARG A 1 89 ? 1.644 6.296 -2.388 1.00 93.88 89 ARG A N 1
ATOM 707 C CA . ARG A 1 89 ? 0.617 7.140 -1.778 1.00 93.88 89 ARG A CA 1
ATOM 708 C C . ARG A 1 89 ? -0.605 6.271 -1.496 1.00 93.88 89 ARG A C 1
ATOM 710 O O . ARG A 1 89 ? -0.681 5.130 -1.947 1.00 93.88 89 ARG A O 1
ATOM 717 N N . THR A 1 90 ? -1.536 6.795 -0.712 1.00 93.38 90 THR A N 1
ATOM 718 C CA . THR A 1 90 ? -2.803 6.117 -0.431 1.00 93.38 90 THR A CA 1
ATOM 719 C C . THR A 1 90 ? -3.791 6.329 -1.572 1.00 93.38 90 THR A C 1
ATOM 721 O O . THR A 1 90 ? -3.879 7.439 -2.084 1.00 93.38 90 THR A O 1
ATOM 724 N N . GLU A 1 91 ? -4.634 5.336 -1.839 1.00 94.62 91 GLU A N 1
ATOM 725 C CA . GLU A 1 91 ? -5.861 5.483 -2.646 1.00 94.62 91 GLU A CA 1
ATOM 726 C C . GLU A 1 91 ? -7.046 6.014 -1.813 1.00 94.62 91 GLU A C 1
ATOM 728 O O . GLU A 1 91 ? -8.199 5.835 -2.175 1.00 94.62 91 GLU A O 1
ATOM 733 N N . TYR A 1 92 ? -6.780 6.630 -0.655 1.00 95.00 92 TYR A N 1
ATOM 734 C CA . TYR A 1 92 ? -7.805 7.218 0.218 1.00 95.00 92 TYR A CA 1
ATOM 735 C C . TYR A 1 92 ? -8.860 6.224 0.754 1.00 95.00 92 TYR A C 1
ATOM 737 O O . TYR A 1 92 ? -9.988 6.613 1.044 1.00 95.00 92 TYR A O 1
ATOM 745 N N . HIS A 1 93 ? -8.483 4.954 0.959 1.00 96.00 93 HIS A N 1
ATOM 746 C CA . HIS A 1 93 ? -9.352 3.896 1.505 1.00 96.00 93 HIS A CA 1
ATOM 747 C C . HIS A 1 93 ? -8.915 3.388 2.901 1.00 96.00 93 HIS A C 1
ATOM 749 O O . HIS A 1 93 ? -8.604 2.202 3.048 1.00 96.00 93 HIS A O 1
ATOM 755 N N . PRO A 1 94 ? -8.839 4.234 3.949 1.00 95.56 94 PRO A N 1
ATOM 756 C CA . PRO A 1 94 ? -8.582 3.744 5.300 1.00 95.56 94 PRO A CA 1
ATOM 757 C C . PRO A 1 94 ? -9.770 2.904 5.790 1.00 95.56 94 PRO A C 1
ATOM 759 O O . PRO A 1 94 ? -10.923 3.317 5.685 1.00 95.56 94 PRO A O 1
ATOM 762 N N . MET A 1 95 ? -9.500 1.720 6.339 1.00 95.69 95 MET A N 1
ATOM 763 C CA . MET A 1 95 ? -10.535 0.831 6.869 1.00 95.69 95 MET A CA 1
ATOM 764 C C . MET A 1 95 ? -9.994 -0.096 7.959 1.00 95.69 95 MET A C 1
ATOM 766 O O . MET A 1 95 ? -8.786 -0.272 8.101 1.00 95.69 95 MET A O 1
ATOM 770 N N . GLY A 1 96 ? -10.909 -0.714 8.710 1.00 95.62 96 GLY A N 1
ATOM 771 C CA . GLY A 1 96 ? -10.597 -1.803 9.642 1.00 95.62 96 GLY A CA 1
ATOM 772 C C . GLY A 1 96 ? -10.247 -1.388 11.074 1.00 95.62 96 GLY A C 1
ATOM 773 O O . GLY A 1 96 ? -9.985 -2.264 11.888 1.00 95.62 96 GLY A O 1
ATOM 774 N N . THR A 1 97 ? -10.277 -0.095 11.411 1.00 96.69 97 THR A N 1
ATOM 775 C CA . THR A 1 97 ? -9.995 0.401 12.774 1.00 96.69 97 THR A CA 1
ATOM 776 C C . THR A 1 97 ? -11.096 0.047 13.781 1.00 96.69 97 THR A C 1
ATOM 778 O O . THR A 1 97 ? -10.802 -0.153 14.952 1.00 96.69 97 THR A O 1
ATOM 781 N N . GLY A 1 98 ? -12.344 -0.084 13.318 1.00 96.94 98 GLY A N 1
ATOM 782 C CA . GLY A 1 98 ? -13.471 -0.683 14.042 1.00 96.94 98 GLY A CA 1
ATOM 783 C C . GLY A 1 98 ? -13.822 -2.051 13.459 1.00 96.94 98 GLY A C 1
ATOM 784 O O . GLY A 1 98 ? -14.844 -2.195 12.793 1.00 96.94 98 GLY A O 1
ATOM 785 N N . SER A 1 99 ? -12.928 -3.031 13.597 1.00 97.62 99 SER A N 1
ATOM 786 C CA . SER A 1 99 ? -13.052 -4.323 12.915 1.00 97.62 99 SER A CA 1
ATOM 787 C C . SER A 1 99 ? -14.238 -5.154 13.420 1.00 97.62 99 SER A C 1
ATOM 789 O O . SER A 1 99 ? -14.479 -5.274 14.622 1.00 97.62 99 SER A O 1
ATOM 791 N N . MET A 1 100 ? -14.951 -5.778 12.479 1.00 97.75 100 MET A N 1
ATOM 792 C CA . MET A 1 100 ? -16.016 -6.747 12.748 1.00 97.75 100 MET A CA 1
ATOM 793 C C . MET A 1 100 ? -15.451 -8.172 12.683 1.00 97.75 100 MET A C 1
ATOM 795 O O . MET A 1 100 ? -15.737 -8.944 11.767 1.00 97.75 100 MET A O 1
ATOM 799 N N . ILE A 1 101 ? -14.573 -8.488 13.630 1.00 96.44 101 ILE A N 1
ATOM 800 C CA . ILE A 1 101 ? -14.043 -9.838 13.870 1.00 96.44 101 ILE A CA 1
ATOM 801 C C . ILE A 1 101 ? -14.379 -10.244 15.307 1.00 96.44 101 ILE A C 1
ATOM 803 O O . ILE A 1 101 ? -14.963 -9.465 16.053 1.00 96.44 101 ILE A O 1
ATOM 807 N N . SER A 1 102 ? -14.062 -11.471 15.708 1.00 96.00 102 SER A N 1
ATOM 808 C CA . SER A 1 102 ? -14.384 -11.933 17.057 1.00 96.00 102 SER A CA 1
ATOM 809 C C . SER A 1 102 ? -13.569 -11.202 18.133 1.00 96.00 102 SER A C 1
ATOM 811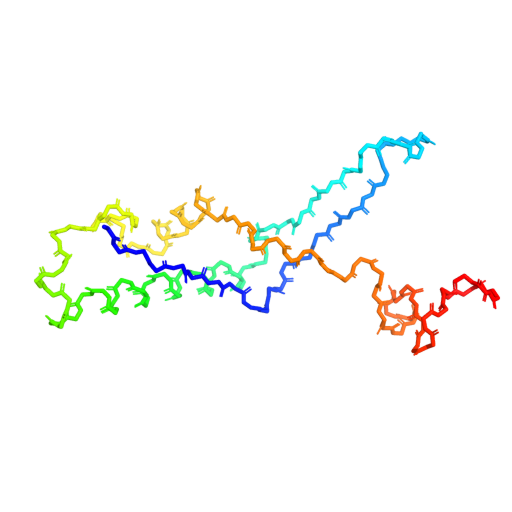 O O . SER A 1 102 ? -12.401 -10.871 17.939 1.00 96.00 102 SER A O 1
ATOM 813 N N . GLU A 1 103 ? -14.176 -10.996 19.302 1.00 95.50 103 GLU A N 1
ATOM 814 C CA . GLU A 1 103 ? -13.558 -10.310 20.448 1.00 95.50 103 GLU A CA 1
ATOM 815 C C . GLU A 1 103 ? -12.247 -10.967 20.905 1.00 95.50 103 GLU A C 1
ATOM 817 O O . GLU A 1 103 ? -11.272 -10.283 21.197 1.00 95.50 103 GLU A O 1
ATOM 822 N N . ASN A 1 104 ? -12.174 -12.303 20.877 1.00 96.19 104 ASN A N 1
ATOM 823 C CA . ASN A 1 104 ? -10.952 -13.054 21.196 1.00 96.19 104 ASN A CA 1
ATOM 824 C C . ASN A 1 104 ? -9.806 -12.845 20.185 1.00 96.19 104 ASN A C 1
ATOM 826 O O . ASN A 1 104 ? -8.677 -13.238 20.465 1.00 96.19 104 ASN A O 1
ATOM 830 N N . LEU A 1 105 ? -10.091 -12.251 19.023 1.00 96.00 105 LEU A N 1
ATOM 831 C CA . LEU A 1 105 ? -9.118 -11.808 18.022 1.00 96.00 105 LEU A CA 1
ATOM 832 C C . LEU A 1 105 ? -8.979 -10.276 18.007 1.00 96.00 105 LEU A C 1
ATOM 834 O O . LEU A 1 105 ? -8.488 -9.716 17.028 1.00 96.00 105 LEU A O 1
ATOM 838 N N . SER A 1 106 ? -9.415 -9.601 19.075 1.00 95.06 106 SER A N 1
ATOM 839 C CA . SER A 1 106 ? -9.397 -8.141 19.220 1.00 95.06 106 SER A CA 1
ATOM 840 C C . SER A 1 106 ? -10.325 -7.400 18.247 1.00 95.06 106 SER A C 1
ATOM 842 O O . SER A 1 106 ? -10.008 -6.299 17.795 1.00 95.06 106 SER A O 1
ATOM 844 N N . GLY A 1 107 ? -11.471 -7.995 17.906 1.00 97.25 107 GLY A N 1
ATOM 845 C CA . GLY A 1 107 ? -12.548 -7.296 17.202 1.00 97.25 107 GLY A CA 1
ATOM 846 C C . GLY A 1 107 ? -13.170 -6.177 18.033 1.00 97.25 107 GLY A C 1
ATOM 847 O O . GLY A 1 107 ? -13.249 -6.274 19.256 1.00 97.25 107 GLY A O 1
ATOM 848 N N . VAL A 1 108 ? -13.623 -5.115 17.365 1.00 98.12 108 VAL A N 1
ATOM 849 C CA . VAL A 1 108 ? -14.235 -3.946 18.019 1.00 98.12 108 VAL A CA 1
ATOM 850 C C . VAL A 1 108 ? -15.747 -4.100 18.116 1.00 98.12 108 VAL A C 1
ATOM 852 O O . VAL A 1 108 ? -16.320 -3.826 19.169 1.00 98.12 108 VAL A O 1
ATOM 855 N N . VAL A 1 109 ? -16.392 -4.580 17.049 1.00 98.06 109 VAL A N 1
ATOM 856 C CA . VAL A 1 109 ? -17.850 -4.748 16.983 1.00 98.06 109 VAL A CA 1
ATOM 857 C C . VAL A 1 109 ? -18.245 -6.168 16.598 1.00 98.06 109 VAL A C 1
ATOM 859 O O . VAL A 1 109 ? -17.566 -6.840 15.822 1.00 98.06 109 VAL A O 1
ATOM 862 N N . ASN A 1 110 ? -19.398 -6.607 17.091 1.00 96.19 110 ASN A N 1
ATOM 863 C CA . ASN A 1 110 ? -19.992 -7.880 16.700 1.00 96.19 110 ASN A CA 1
ATOM 864 C C . ASN A 1 110 ? -20.734 -7.776 15.339 1.00 96.19 110 ASN A C 1
ATOM 866 O O . ASN A 1 110 ? -20.872 -6.681 14.791 1.00 96.19 110 ASN A O 1
ATOM 870 N N . PRO A 1 111 ? -21.289 -8.879 14.788 1.00 96.69 111 PRO A N 1
ATOM 871 C CA . PRO A 1 111 ? -22.033 -8.855 13.518 1.00 96.69 111 PRO A CA 1
ATOM 872 C C . PRO A 1 111 ? -23.309 -7.996 13.492 1.00 96.69 111 PRO A C 1
ATOM 874 O O . PRO A 1 111 ? -23.906 -7.820 12.433 1.00 96.69 111 PRO A O 1
ATOM 877 N N . LYS A 1 112 ? -23.756 -7.484 14.646 1.00 95.69 112 LYS A N 1
ATOM 878 C CA . LYS A 1 112 ? -24.852 -6.511 14.771 1.00 95.69 112 LYS A CA 1
ATOM 879 C C . LYS A 1 112 ? -24.340 -5.072 14.915 1.00 95.69 112 LYS A C 1
ATOM 881 O O . LYS A 1 112 ? -25.135 -4.192 15.220 1.00 95.69 112 LYS A O 1
ATOM 886 N N . LEU A 1 113 ? -23.040 -4.848 14.702 1.00 97.12 113 LEU A N 1
ATOM 887 C CA . LEU A 1 113 ? -22.339 -3.569 14.837 1.00 97.12 113 LEU A CA 1
ATOM 888 C C . LEU A 1 113 ? -22.323 -2.998 16.262 1.00 97.12 113 LEU A C 1
ATOM 890 O O . LEU A 1 113 ? -22.081 -1.812 16.433 1.00 97.12 113 LEU A O 1
ATOM 894 N N . ILE A 1 114 ? -22.549 -3.841 17.274 1.00 97.31 114 ILE A N 1
ATOM 895 C CA . ILE A 1 114 ? -22.476 -3.432 18.681 1.00 97.31 114 ILE A CA 1
ATOM 896 C C . ILE A 1 114 ? -21.046 -3.646 19.177 1.00 97.31 114 ILE A C 1
ATOM 898 O O . ILE A 1 114 ? -20.503 -4.749 19.036 1.00 97.31 114 ILE A O 1
ATOM 902 N N . VAL A 1 115 ? -20.461 -2.614 19.778 1.00 98.12 115 VAL A N 1
ATOM 903 C CA . VAL A 1 115 ? -19.154 -2.622 20.432 1.00 98.12 115 VAL A CA 1
ATOM 904 C C . VAL A 1 115 ? -19.144 -3.657 21.549 1.00 98.12 115 VAL A C 1
ATOM 906 O O . VAL A 1 115 ? -20.003 -3.658 22.440 1.00 98.12 115 VAL A O 1
ATOM 909 N N . HIS A 1 116 ? -18.147 -4.538 21.509 1.00 96.88 116 HIS A N 1
ATOM 910 C CA . HIS A 1 116 ? -17.946 -5.571 22.520 1.00 96.88 116 HIS A CA 1
ATOM 911 C C . HIS A 1 116 ? -17.868 -4.977 23.940 1.00 96.88 116 HIS A C 1
ATOM 913 O O . HIS A 1 116 ? -17.303 -3.909 24.159 1.00 96.88 116 HIS A O 1
ATOM 919 N N . GLY A 1 117 ? -18.492 -5.648 24.915 1.00 95.25 117 GLY A N 1
ATOM 920 C CA . GLY A 1 117 ? -18.564 -5.179 26.307 1.00 95.25 117 GLY A CA 1
ATOM 921 C C . GLY A 1 117 ? -19.572 -4.050 26.584 1.00 95.25 117 GLY A C 1
ATOM 922 O O . GLY A 1 117 ? -19.723 -3.647 27.737 1.00 95.25 117 GLY A O 1
ATOM 923 N N . THR A 1 118 ? -20.300 -3.559 25.575 1.00 96.31 118 THR A N 1
ATOM 924 C CA . THR A 1 118 ? -21.329 -2.517 25.736 1.00 96.31 118 THR A CA 1
ATOM 925 C C . THR A 1 118 ? -22.743 -3.061 25.507 1.00 96.31 118 THR A C 1
ATOM 927 O O . THR A 1 118 ? -22.932 -4.199 25.077 1.00 96.31 118 THR A O 1
ATOM 930 N N . LYS A 1 119 ? -23.769 -2.263 25.837 1.00 90.06 119 LYS A N 1
ATOM 931 C CA . LYS A 1 119 ? -25.179 -2.651 25.641 1.00 90.06 119 LYS A CA 1
ATOM 932 C C . LYS A 1 119 ? -25.807 -2.102 24.357 1.00 90.06 119 LYS A C 1
ATOM 934 O O . LYS A 1 119 ? -26.744 -2.718 23.863 1.00 90.06 119 LYS A O 1
ATOM 939 N N . ASN A 1 120 ? -25.364 -0.939 23.876 1.00 89.75 120 ASN A N 1
ATOM 940 C CA . ASN A 1 120 ? -26.000 -0.215 22.766 1.00 89.75 120 ASN A CA 1
ATOM 941 C C . ASN A 1 120 ? -25.073 0.866 22.171 1.00 89.75 120 ASN A C 1
ATOM 943 O O . ASN A 1 120 ? -25.515 1.984 21.906 1.00 89.75 120 ASN A O 1
ATOM 947 N N . MET A 1 121 ? -23.779 0.564 22.078 1.00 86.12 121 MET A N 1
ATOM 948 C CA . MET A 1 121 ? -22.780 1.388 21.392 1.00 86.12 121 MET A CA 1
ATOM 949 C C . MET A 1 121 ? -22.243 0.601 20.213 1.00 86.12 121 MET A C 1
ATOM 951 O O . MET A 1 121 ? -22.183 -0.637 20.362 1.00 86.12 121 MET A O 1
#

Foldseek 3Di:
DDDDDDDDPDDPQAWDWACPDPDPPDHTDTDRCQCVDVVNLVSQLVSVVVVVVVCPDPVNPVPDPADPPPHPPQDDSVSSSVRCVVDDDDPPDDDQNQPADDVVVVHQAHPVRHGPPDDRD